Protein AF-I1NAR3-F1 (afdb_monomer_lite)

Structure (mmCIF, N/CA/C/O backbone):
data_AF-I1NAR3-F1
#
_entry.id   AF-I1NAR3-F1
#
loop_
_atom_site.group_PDB
_atom_site.id
_atom_site.type_symbol
_atom_site.label_atom_id
_atom_site.label_alt_id
_atom_site.label_comp_id
_atom_site.label_asym_id
_atom_site.label_entity_id
_atom_site.label_seq_id
_atom_site.pdbx_PDB_ins_code
_atom_site.Cartn_x
_atom_site.Cartn_y
_atom_site.Cartn_z
_atom_site.occupancy
_atom_site.B_iso_or_equiv
_atom_site.auth_seq_id
_atom_site.auth_comp_id
_atom_site.auth_asym_id
_atom_site.auth_atom_id
_atom_site.pdbx_PDB_model_num
ATOM 1 N N . MET A 1 1 ? -0.073 23.759 15.601 1.00 64.38 1 MET A N 1
ATOM 2 C CA . MET A 1 1 ? 0.806 22.635 16.013 1.00 64.38 1 MET A CA 1
ATOM 3 C C . MET A 1 1 ? 2.115 22.712 15.239 1.00 64.38 1 MET A C 1
ATOM 5 O O . MET A 1 1 ? 2.075 22.932 14.037 1.00 64.38 1 MET A O 1
ATOM 9 N N . LYS A 1 2 ? 3.277 22.588 15.894 1.00 81.69 2 LYS A N 1
ATOM 10 C CA . LYS A 1 2 ? 4.583 22.667 15.215 1.00 81.69 2 LYS A CA 1
ATOM 11 C C . LYS A 1 2 ? 4.715 21.471 14.260 1.00 81.69 2 LYS A C 1
ATOM 13 O O . LYS A 1 2 ? 4.869 20.353 14.741 1.00 81.69 2 LYS A O 1
ATOM 18 N N . VAL A 1 3 ? 4.674 21.693 12.942 1.00 88.12 3 VAL A N 1
ATOM 19 C CA . VAL A 1 3 ? 4.820 20.663 11.881 1.00 88.12 3 VAL A CA 1
ATOM 20 C C . VAL A 1 3 ? 5.969 19.695 12.183 1.00 88.12 3 VAL A C 1
ATOM 22 O O . VAL A 1 3 ? 5.825 18.485 12.056 1.00 88.12 3 VAL A O 1
ATOM 25 N N . ARG A 1 4 ? 7.073 20.215 12.732 1.00 88.50 4 ARG A N 1
ATOM 26 C CA . ARG A 1 4 ? 8.240 19.444 13.183 1.00 88.50 4 ARG A CA 1
ATOM 27 C C . ARG A 1 4 ? 7.912 18.303 14.160 1.00 88.50 4 ARG A C 1
ATOM 29 O O . ARG A 1 4 ? 8.559 17.265 14.098 1.00 88.50 4 ARG A O 1
ATOM 36 N N . VAL A 1 5 ? 6.942 18.481 15.059 1.00 89.81 5 VAL A N 1
ATOM 37 C CA . VAL A 1 5 ? 6.518 17.443 16.018 1.00 89.81 5 VAL A CA 1
ATOM 38 C C . VAL A 1 5 ? 5.726 16.350 15.305 1.00 89.81 5 VAL A C 1
ATOM 40 O O . VAL A 1 5 ? 5.958 15.174 15.561 1.00 89.81 5 VAL A O 1
ATOM 43 N N . VAL A 1 6 ? 4.842 16.724 14.376 1.00 92.75 6 VAL A N 1
ATOM 44 C CA . VAL A 1 6 ? 4.066 15.766 13.573 1.00 92.75 6 VAL A CA 1
ATOM 45 C C . VAL A 1 6 ? 4.993 14.961 12.662 1.00 92.75 6 VAL A C 1
ATOM 47 O O . VAL A 1 6 ? 4.920 13.739 12.656 1.00 92.75 6 VAL A O 1
ATOM 50 N N . CYS A 1 7 ? 5.935 15.614 11.974 1.00 91.31 7 CYS A N 1
ATOM 51 C CA . CYS A 1 7 ? 6.927 14.929 11.142 1.00 91.31 7 CYS A CA 1
ATOM 52 C C . CYS A 1 7 ? 7.796 13.960 11.949 1.00 91.31 7 CYS A C 1
ATOM 54 O O . CYS A 1 7 ? 8.086 12.874 11.461 1.00 91.31 7 CYS A O 1
ATOM 56 N N . ARG A 1 8 ? 8.190 14.321 13.180 1.00 90.69 8 ARG A N 1
ATOM 57 C CA . ARG A 1 8 ? 8.907 13.402 14.077 1.00 90.69 8 ARG A CA 1
ATOM 58 C C . ARG A 1 8 ? 8.053 12.194 14.440 1.00 90.69 8 ARG A C 1
ATOM 60 O O . ARG A 1 8 ? 8.524 11.087 14.258 1.00 90.69 8 ARG A O 1
ATOM 67 N N . LYS A 1 9 ? 6.788 12.392 14.828 1.00 92.12 9 LYS A N 1
ATOM 68 C CA . LYS A 1 9 ? 5.869 11.279 15.122 1.00 92.12 9 LYS A CA 1
ATOM 69 C C . LYS A 1 9 ? 5.686 10.340 13.929 1.00 92.12 9 LYS A C 1
ATOM 71 O O . LYS A 1 9 ? 5.736 9.133 14.105 1.00 92.12 9 LYS A O 1
ATOM 76 N N . ILE A 1 10 ? 5.516 10.882 12.722 1.00 93.31 10 ILE A N 1
ATOM 77 C CA . ILE A 1 10 ? 5.403 10.074 11.497 1.00 93.31 10 ILE A CA 1
ATOM 78 C C . ILE A 1 10 ? 6.713 9.323 11.227 1.00 93.31 10 ILE A C 1
ATOM 80 O O . ILE A 1 10 ? 6.694 8.143 10.893 1.00 93.31 10 ILE A O 1
ATOM 84 N N . TYR A 1 11 ? 7.855 9.991 11.384 1.00 90.88 11 TYR A N 1
ATOM 85 C CA . TYR A 1 11 ? 9.166 9.376 11.198 1.00 90.88 11 TYR A CA 1
ATOM 86 C C . TYR A 1 11 ? 9.429 8.251 12.208 1.00 90.88 11 TYR A C 1
ATOM 88 O O . TYR A 1 11 ? 9.897 7.183 11.820 1.00 90.88 11 TYR A O 1
ATOM 96 N N . ASP A 1 12 ? 9.097 8.478 13.478 1.00 90.06 12 ASP A N 1
ATOM 97 C CA . ASP A 1 12 ? 9.233 7.499 14.552 1.00 90.06 12 ASP A CA 1
ATOM 98 C C . ASP A 1 12 ? 8.289 6.312 14.316 1.00 90.06 12 ASP A C 1
ATOM 100 O O . ASP A 1 12 ? 8.738 5.172 14.380 1.00 90.06 12 ASP A O 1
ATOM 104 N N . TYR A 1 13 ? 7.040 6.560 13.907 1.00 89.44 13 TYR A N 1
ATOM 105 C CA . TYR A 1 13 ? 6.097 5.508 13.517 1.00 89.44 13 TYR A CA 1
ATOM 106 C C . TYR A 1 13 ? 6.639 4.646 12.367 1.00 89.44 13 TYR A C 1
ATOM 108 O O . TYR A 1 13 ? 6.642 3.424 12.445 1.00 89.44 13 TYR A O 1
ATOM 116 N N . ILE A 1 14 ? 7.168 5.253 11.300 1.00 88.81 14 ILE A N 1
ATOM 117 C CA . ILE A 1 14 ? 7.743 4.499 10.170 1.00 88.81 14 ILE A CA 1
ATOM 118 C C . ILE A 1 14 ? 8.978 3.694 10.607 1.00 88.81 14 ILE A C 1
ATOM 120 O O . ILE A 1 14 ? 9.239 2.609 10.084 1.00 88.81 14 ILE A O 1
ATOM 124 N N . ARG A 1 15 ? 9.772 4.230 11.537 1.00 84.62 15 ARG A N 1
ATOM 125 C CA . ARG A 1 15 ? 11.058 3.646 11.930 1.00 84.62 15 ARG A CA 1
ATOM 126 C C . ARG A 1 15 ? 10.927 2.536 12.972 1.00 84.62 15 ARG A C 1
ATOM 128 O O . ARG A 1 15 ? 11.711 1.584 12.907 1.00 84.62 15 ARG A O 1
ATOM 135 N N . TYR A 1 16 ? 9.995 2.678 13.908 1.00 83.56 16 TYR A N 1
ATOM 136 C CA . TYR A 1 16 ? 9.789 1.765 15.030 1.00 83.56 16 TYR A CA 1
ATOM 137 C C . TYR A 1 16 ? 8.510 0.956 14.823 1.00 83.56 16 TYR A C 1
ATOM 139 O O . TYR A 1 16 ? 8.610 -0.231 14.531 1.00 83.56 16 TYR A O 1
ATOM 147 N N . ASP A 1 17 ? 7.343 1.599 14.815 1.00 85.12 17 ASP A N 1
ATOM 148 C CA . ASP A 1 17 ? 6.054 0.897 14.791 1.00 85.12 17 ASP A CA 1
ATOM 149 C C . ASP A 1 17 ? 5.832 0.102 13.500 1.00 85.12 17 ASP A C 1
ATOM 151 O O . ASP A 1 17 ? 5.508 -1.076 13.553 1.00 85.12 17 ASP A O 1
ATOM 155 N N . LEU A 1 18 ? 6.054 0.683 12.317 1.00 81.94 18 LEU A N 1
ATOM 156 C CA . LEU A 1 18 ? 5.855 -0.030 11.046 1.00 81.94 18 LEU A CA 1
ATOM 157 C C . LEU A 1 18 ? 6.837 -1.194 10.905 1.00 81.94 18 LEU A C 1
ATOM 159 O O . LEU A 1 18 ? 6.486 -2.250 10.377 1.00 81.94 18 LEU A O 1
ATOM 163 N N . LYS A 1 19 ? 8.064 -1.014 11.404 1.00 78.62 19 LYS A N 1
ATOM 164 C CA . LYS A 1 19 ? 9.059 -2.082 11.435 1.00 78.62 19 LYS A CA 1
ATOM 165 C C . LYS A 1 19 ? 8.616 -3.207 12.373 1.00 78.62 19 LYS A C 1
ATOM 167 O O . LYS A 1 19 ? 8.775 -4.361 11.998 1.00 78.62 19 LYS A O 1
ATOM 172 N N . GLU A 1 20 ? 8.051 -2.882 13.531 1.00 77.50 20 GLU A N 1
ATOM 173 C CA . GLU A 1 20 ? 7.544 -3.851 14.510 1.00 77.50 20 GLU A CA 1
ATOM 174 C C . GLU A 1 20 ? 6.242 -4.537 14.068 1.00 77.50 20 GLU A C 1
ATOM 176 O O . GLU A 1 20 ? 6.078 -5.728 14.312 1.00 77.50 20 GLU A O 1
ATOM 181 N N . ILE A 1 21 ? 5.352 -3.833 13.365 1.00 80.62 21 ILE A N 1
ATOM 182 C CA . ILE A 1 21 ? 4.087 -4.371 12.839 1.00 80.62 21 ILE A CA 1
ATOM 183 C C . ILE A 1 21 ? 4.344 -5.313 11.659 1.00 80.62 21 ILE A C 1
ATOM 185 O O . ILE A 1 21 ? 3.808 -6.417 11.619 1.00 80.62 21 ILE A O 1
ATOM 189 N N . ALA A 1 22 ? 5.141 -4.880 10.675 1.00 79.06 22 ALA A N 1
ATOM 190 C CA . ALA A 1 22 ? 5.375 -5.668 9.463 1.00 79.06 22 ALA A CA 1
ATOM 191 C C . ALA A 1 22 ? 6.367 -6.817 9.695 1.00 79.06 22 ALA A C 1
ATOM 193 O O . ALA A 1 22 ? 6.251 -7.872 9.074 1.00 79.06 22 ALA A O 1
ATOM 194 N N . PHE A 1 23 ? 7.350 -6.608 10.574 1.00 75.50 23 PHE A N 1
ATOM 195 C CA . PHE A 1 23 ? 8.375 -7.588 10.913 1.00 75.50 23 PHE A CA 1
ATOM 196 C C . PHE A 1 23 ? 8.629 -7.559 12.422 1.00 75.50 23 PHE A C 1
ATOM 198 O O . PHE A 1 23 ? 9.657 -7.016 12.852 1.00 75.50 23 PHE A O 1
ATOM 205 N N . PRO A 1 24 ? 7.742 -8.154 13.242 1.00 72.12 24 PRO A N 1
ATOM 206 C CA . PRO A 1 24 ? 8.084 -8.374 14.638 1.00 72.12 24 PRO A CA 1
ATOM 207 C C . PRO A 1 24 ? 9.420 -9.117 14.651 1.00 72.12 24 PRO A C 1
ATOM 209 O O . PRO A 1 24 ? 9.592 -10.097 13.921 1.00 72.12 24 PRO A O 1
ATOM 212 N N . SER A 1 25 ? 10.403 -8.634 15.415 1.00 67.19 25 SER A N 1
ATOM 213 C CA . SER A 1 25 ? 11.627 -9.400 15.649 1.00 67.19 25 SER A CA 1
ATOM 214 C C . SER A 1 25 ? 11.226 -10.622 16.469 1.00 67.19 25 SER A C 1
ATOM 216 O O . SER A 1 25 ? 11.229 -10.585 17.695 1.00 67.19 25 SER A O 1
ATOM 218 N N . SER A 1 26 ? 10.752 -11.659 15.787 1.00 62.81 26 SER A N 1
ATOM 219 C CA . SER A 1 26 ? 10.014 -12.759 16.399 1.00 62.81 26 SER A CA 1
ATOM 220 C C . SER A 1 26 ? 10.908 -13.656 17.246 1.00 62.81 26 SER A C 1
ATOM 222 O O . SER A 1 26 ? 10.404 -14.354 18.118 1.00 62.81 26 SER A O 1
ATOM 224 N N . LEU A 1 27 ? 12.227 -13.600 17.049 1.00 70.50 27 LEU A N 1
ATOM 225 C CA . LEU A 1 27 ? 13.207 -14.230 17.920 1.00 70.50 27 LEU A CA 1
ATOM 226 C C . LEU A 1 27 ? 14.475 -13.373 18.038 1.00 70.50 27 LEU A C 1
ATOM 228 O O . LEU A 1 27 ? 14.888 -12.757 17.049 1.00 70.50 27 LEU A O 1
ATOM 232 N N . PRO A 1 28 ? 15.132 -13.356 19.214 1.00 72.25 28 PRO A N 1
ATOM 233 C CA . PRO A 1 28 ? 16.510 -12.896 19.301 1.00 72.25 28 PRO A CA 1
ATOM 234 C C . PRO A 1 28 ? 17.380 -13.739 18.360 1.00 72.25 28 PRO A C 1
ATOM 236 O O . PRO A 1 28 ? 17.226 -14.961 18.297 1.00 72.25 28 PRO A O 1
ATOM 239 N N . ASP A 1 29 ? 18.288 -13.089 17.623 1.00 72.00 29 ASP A N 1
ATOM 240 C CA . ASP A 1 29 ? 19.233 -13.787 16.747 1.00 72.00 29 ASP A CA 1
ATOM 241 C C . ASP A 1 29 ? 19.953 -14.890 17.555 1.00 72.00 29 ASP A C 1
ATOM 243 O O . ASP A 1 29 ? 20.499 -14.598 18.626 1.00 72.00 29 ASP A O 1
ATOM 247 N N . PRO A 1 30 ? 19.979 -16.151 17.086 1.00 80.75 30 PRO A N 1
ATOM 248 C CA . PRO A 1 30 ? 20.580 -17.239 17.844 1.00 80.75 30 PRO A CA 1
ATOM 249 C C . PRO A 1 30 ? 22.088 -16.997 18.039 1.00 80.75 30 PRO A C 1
ATOM 251 O O . PRO A 1 30 ? 22.758 -16.511 17.120 1.00 80.75 30 PRO A O 1
ATOM 254 N N . PRO A 1 31 ? 22.657 -17.380 19.201 1.00 75.88 31 PRO A N 1
ATOM 255 C CA . PRO A 1 31 ? 23.977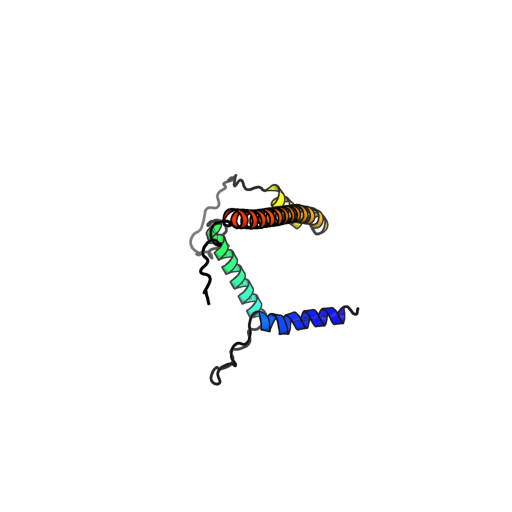 -16.931 19.665 1.00 75.88 31 PRO A CA 1
ATOM 256 C C . PRO A 1 31 ? 25.192 -17.354 18.812 1.00 75.88 31 PRO A C 1
ATOM 258 O O . PRO A 1 31 ? 26.318 -17.011 19.153 1.00 75.88 31 PRO A O 1
ATOM 261 N N . HIS A 1 32 ? 25.001 -18.054 17.690 1.00 77.88 32 HIS A N 1
ATOM 262 C CA . HIS A 1 32 ? 26.080 -18.590 16.850 1.00 77.88 32 HIS A CA 1
ATOM 263 C C . HIS A 1 32 ? 26.044 -18.106 15.388 1.00 77.88 32 HIS A C 1
ATOM 265 O O . HIS A 1 32 ? 26.874 -18.524 14.580 1.00 77.88 32 HIS A O 1
ATOM 271 N N . ILE A 1 33 ? 25.125 -17.203 15.015 1.00 77.38 33 ILE A N 1
ATOM 272 C CA . ILE A 1 33 ? 25.083 -16.646 13.653 1.00 77.38 33 ILE A CA 1
ATOM 273 C C . ILE A 1 33 ? 25.937 -15.376 13.580 1.00 77.38 33 ILE A C 1
ATOM 275 O O . ILE A 1 33 ? 25.678 -14.377 14.251 1.00 77.38 33 ILE A O 1
ATOM 279 N N . LYS A 1 34 ? 26.947 -15.378 12.701 1.00 80.12 34 LYS A N 1
ATOM 280 C CA . LYS A 1 34 ? 27.681 -14.154 12.347 1.00 80.12 34 LYS A CA 1
ATOM 281 C C . LYS A 1 34 ? 26.701 -13.164 11.716 1.00 80.12 34 LYS A C 1
ATOM 283 O O . LYS A 1 34 ? 26.099 -13.462 10.683 1.00 80.12 34 LYS A O 1
ATOM 288 N N . LYS A 1 35 ? 26.553 -11.980 12.319 1.00 76.56 35 LYS A N 1
ATOM 289 C CA . LYS A 1 35 ? 25.700 -10.905 11.790 1.00 76.56 35 LYS A CA 1
ATOM 290 C C . LYS A 1 35 ? 26.083 -10.633 10.335 1.00 76.56 35 LYS A C 1
ATOM 292 O O . LYS A 1 35 ? 27.224 -10.267 10.050 1.00 76.56 35 LYS A O 1
ATOM 297 N N . ARG A 1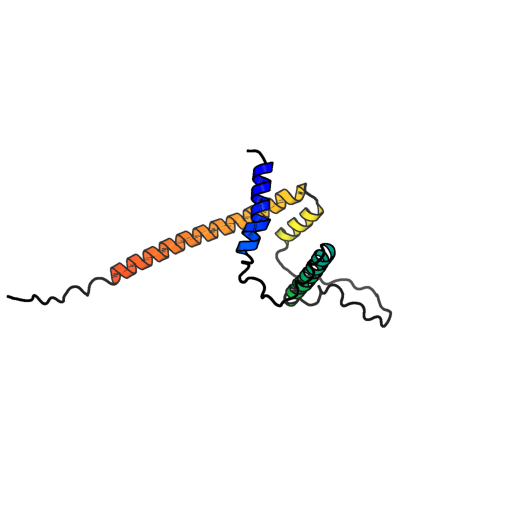 36 ? 25.140 -10.831 9.407 1.00 77.81 36 ARG A N 1
ATOM 298 C CA . ARG A 1 36 ? 25.366 -10.514 7.989 1.00 77.81 36 ARG A CA 1
ATOM 299 C C . ARG A 1 36 ? 25.710 -9.030 7.861 1.00 77.81 36 ARG A C 1
ATOM 301 O O . ARG A 1 36 ? 25.164 -8.192 8.583 1.00 77.81 36 ARG A O 1
ATOM 308 N N . ARG A 1 37 ? 26.606 -8.690 6.928 1.00 82.88 37 ARG A N 1
ATOM 309 C CA . ARG A 1 37 ? 26.927 -7.290 6.624 1.00 82.88 37 ARG A CA 1
ATOM 310 C C . ARG A 1 37 ? 25.633 -6.555 6.269 1.00 82.88 37 ARG A C 1
ATOM 312 O O . ARG A 1 37 ? 24.888 -7.000 5.398 1.00 82.88 37 ARG A O 1
ATOM 319 N N . LYS A 1 38 ? 25.372 -5.426 6.935 1.00 83.75 38 LYS A N 1
ATOM 320 C CA . LYS A 1 38 ? 24.251 -4.550 6.576 1.00 83.75 38 LYS A CA 1
ATOM 321 C C . LYS A 1 38 ? 24.444 -4.085 5.131 1.00 83.75 38 LYS A C 1
ATOM 323 O O . LYS A 1 38 ? 25.495 -3.538 4.803 1.00 83.75 38 LYS A O 1
ATOM 328 N N . LEU A 1 39 ? 23.436 -4.324 4.292 1.00 86.94 39 LEU A N 1
ATOM 329 C CA . LEU A 1 39 ? 23.443 -3.948 2.880 1.00 86.94 39 LEU A CA 1
ATOM 330 C C . LEU A 1 39 ? 23.616 -2.427 2.741 1.00 86.94 39 LEU A C 1
ATOM 332 O O . LEU A 1 39 ? 22.895 -1.675 3.413 1.00 86.94 39 LEU A O 1
ATOM 336 N N . THR A 1 40 ? 24.554 -1.984 1.898 1.00 90.38 40 THR A N 1
ATOM 337 C CA . THR A 1 40 ? 24.768 -0.551 1.631 1.00 90.38 40 THR A CA 1
ATOM 338 C C . THR A 1 40 ? 23.565 0.047 0.896 1.00 90.38 40 THR A C 1
ATOM 340 O O . THR A 1 40 ? 22.761 -0.678 0.309 1.00 90.38 40 THR A O 1
ATOM 343 N N . TRP A 1 41 ? 23.406 1.373 0.930 1.00 89.56 41 TRP A N 1
ATOM 344 C CA . TRP A 1 41 ? 22.297 2.044 0.239 1.00 89.56 41 TRP A CA 1
ATOM 345 C C . TRP A 1 41 ? 22.280 1.754 -1.265 1.00 89.56 41 TRP A C 1
ATOM 347 O O . TRP A 1 41 ? 21.224 1.413 -1.794 1.00 89.56 41 TRP A O 1
ATOM 357 N N . ASP A 1 42 ? 23.440 1.764 -1.921 1.00 91.50 42 ASP A N 1
ATOM 358 C CA . ASP A 1 42 ? 23.546 1.456 -3.353 1.00 91.50 42 ASP A CA 1
ATOM 359 C C . ASP A 1 42 ? 23.098 0.028 -3.659 1.00 91.50 42 ASP A C 1
ATOM 361 O O . ASP A 1 42 ? 22.347 -0.217 -4.602 1.00 91.50 42 ASP A O 1
ATOM 365 N N . GLN A 1 43 ? 23.485 -0.920 -2.805 1.00 92.56 43 GLN A N 1
ATOM 366 C CA . GLN A 1 43 ? 23.057 -2.306 -2.920 1.00 92.56 43 GLN A CA 1
ATOM 367 C C . GLN A 1 43 ? 21.549 -2.460 -2.669 1.00 92.56 43 GLN A C 1
ATOM 369 O O . GLN A 1 43 ? 20.903 -3.237 -3.366 1.00 92.56 43 GLN A O 1
ATOM 374 N N . ARG A 1 44 ? 20.952 -1.707 -1.730 1.00 91.50 44 ARG A N 1
ATOM 375 C CA . ARG A 1 44 ? 19.488 -1.694 -1.523 1.00 91.50 44 ARG A CA 1
ATOM 376 C C . ARG A 1 44 ? 18.758 -1.198 -2.763 1.00 91.50 44 ARG A C 1
ATOM 378 O O . ARG A 1 44 ? 17.788 -1.822 -3.180 1.00 91.50 44 ARG A O 1
ATOM 385 N N . ILE A 1 45 ? 19.234 -0.107 -3.361 1.00 92.38 45 ILE A N 1
ATOM 386 C CA . ILE A 1 45 ? 18.662 0.448 -4.593 1.00 92.38 45 ILE A CA 1
ATOM 387 C C . ILE A 1 45 ? 18.816 -0.552 -5.741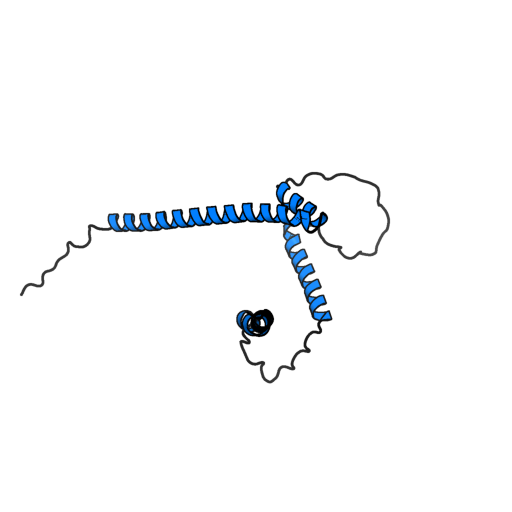 1.00 92.38 45 ILE A C 1
ATOM 389 O O . ILE A 1 45 ? 17.882 -0.743 -6.516 1.00 92.38 45 ILE A O 1
ATOM 393 N N . TRP A 1 46 ? 19.963 -1.227 -5.843 1.00 93.69 46 TRP A N 1
ATOM 394 C CA . TRP A 1 46 ? 20.198 -2.243 -6.867 1.00 93.69 46 TRP A CA 1
ATOM 395 C C . TRP A 1 46 ? 19.273 -3.456 -6.708 1.00 93.69 46 TRP A C 1
ATOM 397 O O . TRP A 1 46 ? 18.641 -3.875 -7.678 1.00 93.69 46 TRP A O 1
ATOM 407 N N . VAL A 1 47 ? 19.116 -3.963 -5.480 1.00 94.00 47 VAL A N 1
ATOM 408 C CA . VAL A 1 47 ? 18.168 -5.040 -5.153 1.00 94.00 47 VAL A CA 1
ATOM 409 C C . VAL A 1 47 ? 16.735 -4.609 -5.452 1.00 94.00 47 VAL A C 1
ATOM 411 O O . VAL A 1 47 ? 16.007 -5.371 -6.077 1.00 94.00 47 VAL A O 1
ATOM 414 N N . LEU A 1 48 ? 16.341 -3.382 -5.096 1.00 93.56 48 LEU A N 1
ATOM 415 C CA . LEU A 1 48 ? 15.013 -2.847 -5.399 1.00 93.56 48 LEU A CA 1
ATOM 416 C C . LEU A 1 48 ? 14.775 -2.746 -6.910 1.00 93.56 48 LEU A C 1
ATOM 418 O O . LEU A 1 48 ? 13.739 -3.192 -7.389 1.00 93.56 48 LEU A O 1
ATOM 422 N N . LYS A 1 49 ? 15.740 -2.224 -7.678 1.00 93.88 49 LYS A N 1
ATOM 423 C CA . LYS A 1 49 ? 15.662 -2.173 -9.148 1.00 93.88 49 LYS A CA 1
ATOM 424 C C . LYS A 1 49 ? 15.533 -3.573 -9.744 1.00 93.88 49 LYS A C 1
ATOM 426 O O . LYS A 1 49 ? 14.730 -3.775 -10.650 1.00 93.88 49 LYS A O 1
ATOM 431 N N . ARG A 1 50 ? 16.305 -4.545 -9.249 1.00 92.50 50 ARG A N 1
ATOM 432 C CA . ARG A 1 50 ? 16.249 -5.934 -9.726 1.00 92.50 50 ARG A CA 1
ATOM 433 C C . ARG A 1 50 ? 14.920 -6.600 -9.367 1.00 92.50 50 ARG A C 1
ATOM 435 O O . ARG A 1 50 ? 14.333 -7.236 -10.234 1.00 92.50 50 ARG A O 1
ATOM 442 N N . ALA A 1 51 ? 14.435 -6.410 -8.142 1.00 92.50 51 ALA A N 1
ATOM 443 C CA . ALA A 1 51 ? 13.143 -6.907 -7.682 1.00 92.50 51 ALA A CA 1
ATOM 444 C C . ALA A 1 51 ? 11.990 -6.282 -8.473 1.00 92.50 51 ALA A C 1
ATOM 446 O O . ALA A 1 51 ? 11.116 -7.006 -8.925 1.00 92.50 51 ALA A O 1
ATOM 447 N N . ALA A 1 52 ? 12.027 -4.971 -8.725 1.00 89.56 52 ALA A N 1
ATOM 448 C CA . ALA A 1 52 ? 11.035 -4.282 -9.545 1.00 89.56 52 ALA A CA 1
ATOM 449 C C . ALA A 1 52 ? 11.033 -4.790 -10.994 1.00 89.56 52 ALA A C 1
ATOM 451 O O . ALA A 1 52 ? 9.964 -5.000 -11.553 1.00 89.56 52 ALA A O 1
ATOM 452 N N . ARG A 1 53 ? 12.208 -5.050 -11.591 1.00 87.12 53 ARG A N 1
ATOM 453 C CA . ARG A 1 53 ? 12.301 -5.675 -12.925 1.00 87.12 53 ARG A CA 1
ATOM 454 C C . ARG A 1 53 ? 11.732 -7.092 -12.939 1.00 87.12 53 ARG A C 1
ATOM 456 O O . ARG A 1 53 ? 11.000 -7.430 -13.857 1.00 87.12 53 ARG A O 1
ATOM 463 N N . LEU A 1 54 ? 12.065 -7.913 -11.941 1.00 87.56 54 LEU A N 1
ATOM 464 C CA . LEU A 1 54 ? 11.545 -9.280 -11.828 1.00 87.56 54 LEU A CA 1
ATOM 465 C C . LEU A 1 54 ? 10.037 -9.298 -11.576 1.00 87.56 54 LEU A C 1
ATOM 467 O O . LEU A 1 54 ? 9.344 -10.123 -12.153 1.00 87.56 54 LEU A O 1
ATOM 471 N N . TYR A 1 55 ? 9.537 -8.373 -10.760 1.00 85.75 55 TYR A N 1
ATOM 472 C CA . TYR A 1 55 ? 8.113 -8.175 -10.534 1.00 85.75 55 TYR A CA 1
ATOM 473 C C . TYR A 1 55 ? 7.434 -7.739 -11.830 1.00 85.75 55 TYR A C 1
ATOM 475 O O . TYR A 1 55 ? 6.547 -8.424 -12.300 1.00 85.75 55 TYR A O 1
ATOM 483 N N . ALA A 1 56 ? 7.908 -6.696 -12.513 1.00 84.75 56 ALA A N 1
ATOM 484 C CA . ALA A 1 56 ? 7.361 -6.321 -13.818 1.00 84.75 56 ALA A CA 1
ATOM 485 C C . ALA A 1 56 ? 7.355 -7.507 -14.805 1.00 84.75 56 ALA A C 1
ATOM 487 O O . ALA A 1 56 ? 6.341 -7.768 -15.442 1.00 84.75 56 ALA A O 1
ATOM 488 N N . ALA A 1 57 ? 8.432 -8.296 -14.856 1.00 79.25 57 ALA A N 1
ATOM 489 C CA . ALA A 1 57 ? 8.496 -9.507 -15.672 1.00 79.25 57 ALA A CA 1
ATOM 490 C C . ALA A 1 57 ? 7.504 -10.603 -15.232 1.00 79.25 57 ALA A C 1
ATOM 492 O O . ALA A 1 57 ? 6.997 -11.336 -16.080 1.00 79.25 57 ALA A O 1
ATOM 493 N N . SER A 1 58 ? 7.198 -10.724 -13.935 1.00 79.25 58 SER A N 1
ATOM 494 C CA . SER A 1 58 ? 6.182 -11.667 -13.459 1.00 79.25 58 SER A CA 1
ATOM 495 C C . SER A 1 58 ? 4.773 -11.244 -13.868 1.00 79.25 58 SER A C 1
ATOM 497 O O . SER A 1 58 ? 3.958 -12.117 -14.131 1.00 79.25 58 SER A O 1
ATOM 499 N N . TRP A 1 59 ? 4.506 -9.939 -13.987 1.00 76.06 59 TRP A N 1
ATOM 500 C CA . TRP A 1 59 ? 3.240 -9.415 -14.521 1.00 76.06 59 TRP A CA 1
ATOM 501 C C . TRP A 1 59 ? 3.137 -9.584 -16.045 1.00 76.06 59 TRP A C 1
ATOM 503 O O . TRP A 1 59 ? 2.051 -9.813 -16.568 1.00 76.06 59 TRP A O 1
ATOM 513 N N . VAL A 1 60 ? 4.261 -9.525 -16.772 1.00 67.19 60 VAL A N 1
ATOM 514 C CA . VAL A 1 60 ? 4.288 -9.707 -18.239 1.00 67.19 60 VAL A CA 1
ATOM 515 C C . VAL A 1 60 ? 3.952 -11.145 -18.667 1.00 67.19 60 VAL A C 1
ATOM 517 O O . VAL A 1 60 ? 3.503 -11.337 -19.796 1.00 67.19 60 VAL A O 1
ATOM 520 N N . ARG A 1 61 ? 4.046 -12.153 -17.779 1.00 61.38 61 ARG A N 1
ATOM 521 C CA . ARG A 1 61 ? 3.529 -13.506 -18.090 1.00 61.38 61 ARG A CA 1
ATOM 522 C C . ARG A 1 61 ? 2.035 -13.492 -18.436 1.00 61.38 61 ARG A C 1
ATOM 524 O O . ARG A 1 61 ? 1.637 -14.291 -19.276 1.00 61.38 61 ARG A O 1
ATOM 531 N N . ASP A 1 62 ? 1.261 -12.559 -17.880 1.00 60.06 62 ASP A N 1
ATOM 532 C CA . ASP A 1 62 ? -0.175 -12.428 -18.159 1.00 60.06 62 ASP A CA 1
ATOM 533 C C . ASP A 1 62 ? -0.490 -11.437 -19.299 1.00 60.06 62 ASP A C 1
ATOM 535 O O . ASP A 1 62 ? -1.596 -11.451 -19.836 1.00 60.06 62 ASP A O 1
ATOM 539 N N . ILE A 1 63 ? 0.460 -10.574 -19.696 1.00 52.28 63 ILE A N 1
ATOM 540 C CA . ILE A 1 63 ? 0.245 -9.514 -20.709 1.00 52.28 63 ILE A CA 1
ATOM 541 C C . ILE A 1 63 ? 0.831 -9.874 -22.094 1.00 52.28 63 ILE A C 1
ATOM 543 O O . ILE A 1 63 ? 0.514 -9.223 -23.087 1.00 52.28 63 ILE A O 1
ATOM 547 N N . GLY A 1 64 ? 1.573 -10.976 -22.211 1.00 59.34 64 GLY A 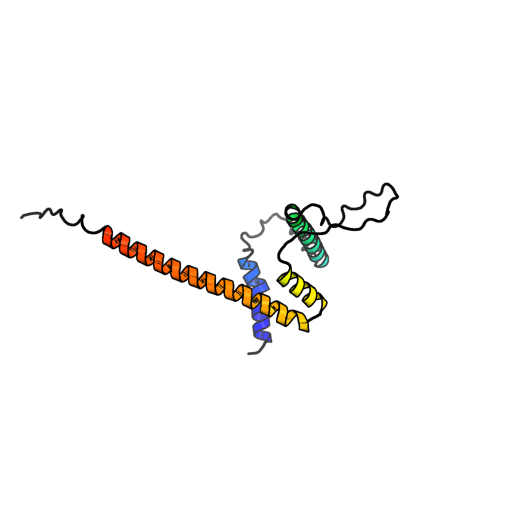N 1
ATOM 548 C CA . GLY A 1 64 ? 2.041 -11.508 -23.493 1.00 59.34 64 GLY A CA 1
ATOM 549 C C . GLY A 1 64 ? 3.489 -11.121 -23.836 1.00 59.34 64 GLY A C 1
ATOM 550 O O . GLY A 1 64 ? 4.030 -10.155 -23.295 1.00 59.34 64 GLY A O 1
ATOM 551 N N . PRO A 1 65 ? 4.149 -11.907 -24.709 1.00 56.88 65 PRO A N 1
ATOM 552 C CA . PRO A 1 65 ? 5.600 -11.874 -24.928 1.00 56.88 65 PRO A CA 1
ATOM 553 C C . PRO A 1 65 ? 6.158 -10.579 -25.548 1.00 56.88 65 PRO A C 1
ATOM 555 O O . PRO A 1 65 ? 7.374 -10.404 -25.542 1.00 56.88 65 PRO A O 1
ATOM 558 N N . ASP A 1 66 ? 5.314 -9.655 -26.014 1.00 59.97 66 ASP A N 1
ATOM 559 C CA . ASP A 1 66 ? 5.736 -8.447 -26.744 1.00 59.97 66 ASP A CA 1
ATOM 560 C C . ASP A 1 66 ? 6.369 -7.354 -25.860 1.00 59.97 66 ASP A C 1
ATOM 562 O O . ASP A 1 66 ? 7.022 -6.447 -26.368 1.00 59.97 66 ASP A O 1
ATOM 566 N N . LEU A 1 67 ? 6.210 -7.419 -24.532 1.00 50.62 67 LEU A N 1
ATOM 567 C CA . LEU A 1 67 ? 6.734 -6.408 -23.596 1.00 50.62 67 LEU A CA 1
ATOM 568 C C . LEU A 1 67 ? 7.971 -6.869 -22.816 1.00 50.62 67 LEU A C 1
ATOM 570 O O . LEU A 1 67 ? 8.295 -6.285 -21.780 1.00 50.62 67 LEU A O 1
ATOM 574 N N . ARG A 1 68 ? 8.671 -7.911 -23.280 1.00 55.19 68 ARG A N 1
ATOM 575 C CA . ARG A 1 68 ? 9.921 -8.380 -22.667 1.00 55.19 68 ARG A CA 1
ATOM 576 C C . ARG A 1 68 ? 10.997 -7.296 -22.836 1.00 55.19 68 ARG A C 1
ATOM 578 O O . ARG A 1 68 ? 11.434 -7.077 -23.961 1.00 55.19 68 ARG A O 1
ATOM 585 N N . PRO A 1 69 ? 11.443 -6.605 -21.766 1.00 57.78 69 PRO A N 1
ATOM 586 C CA . PRO A 1 69 ? 12.512 -5.626 -21.888 1.00 57.78 69 PRO A CA 1
ATOM 587 C C . PRO A 1 69 ? 13.806 -6.410 -22.079 1.00 57.78 69 PRO A C 1
ATOM 589 O O . PRO A 1 69 ? 14.348 -6.943 -21.110 1.00 57.78 69 PRO A O 1
ATOM 592 N N . ASP A 1 70 ? 14.215 -6.523 -23.338 1.00 47.72 70 ASP A N 1
ATOM 593 C CA . ASP A 1 70 ? 15.492 -7.037 -23.812 1.00 47.72 70 ASP A CA 1
ATOM 594 C C . ASP A 1 70 ? 15.907 -8.364 -23.162 1.00 47.72 70 ASP A C 1
ATOM 596 O O . ASP A 1 70 ? 16.632 -8.415 -22.159 1.00 47.72 70 ASP A O 1
ATOM 600 N N . ASP A 1 71 ? 15.526 -9.470 -23.809 1.00 51.38 71 ASP A N 1
ATOM 601 C CA . ASP A 1 71 ? 16.448 -10.599 -23.852 1.00 51.38 71 ASP A CA 1
ATOM 602 C C . ASP A 1 71 ? 17.763 -10.054 -24.390 1.00 51.38 71 ASP A C 1
ATOM 604 O O . ASP A 1 71 ? 17.880 -9.684 -25.556 1.00 51.38 71 ASP A O 1
ATOM 608 N N . TYR A 1 72 ? 18.709 -9.893 -23.470 1.00 43.84 72 TYR A N 1
ATOM 609 C CA . TYR A 1 72 ? 20.083 -9.527 -23.731 1.00 43.84 72 TYR A CA 1
ATOM 610 C C . TYR A 1 72 ? 20.523 -10.173 -25.046 1.00 43.84 72 TYR A C 1
ATOM 612 O O . TYR A 1 72 ? 20.529 -11.396 -25.183 1.00 43.84 72 TYR A O 1
ATOM 620 N N . LYS A 1 73 ? 20.810 -9.308 -26.021 1.00 36.72 73 LYS A N 1
ATOM 621 C CA . LYS A 1 73 ? 21.493 -9.608 -27.275 1.00 36.72 73 LYS A CA 1
ATOM 622 C C . LYS A 1 73 ? 22.348 -10.864 -27.133 1.00 36.72 73 LYS A C 1
ATOM 624 O O . LYS A 1 73 ? 23.411 -10.831 -26.519 1.00 36.72 73 LYS A O 1
ATOM 629 N N . LYS A 1 74 ? 21.857 -11.950 -27.722 1.00 41.03 74 LYS A N 1
ATOM 630 C CA . LYS A 1 74 ? 22.713 -12.968 -28.303 1.00 41.03 74 LYS A CA 1
ATOM 631 C C . LYS A 1 74 ? 23.355 -12.278 -29.502 1.00 41.03 74 LYS A C 1
ATOM 633 O O . LYS A 1 74 ? 22.720 -12.042 -30.521 1.00 41.03 74 LYS A O 1
ATOM 638 N N . ASP A 1 75 ? 24.563 -11.809 -29.277 1.00 37.78 75 ASP A N 1
ATOM 639 C CA . ASP A 1 75 ? 25.517 -11.338 -30.261 1.00 37.78 75 ASP A CA 1
ATOM 640 C C . ASP A 1 75 ? 25.789 -12.442 -31.291 1.00 37.78 75 ASP A C 1
ATOM 642 O O . ASP A 1 75 ? 26.666 -13.284 -31.136 1.00 37.78 75 ASP A O 1
ATOM 646 N N . GLY A 1 76 ? 24.989 -12.465 -32.352 1.00 30.89 76 GLY A N 1
ATOM 647 C CA . GLY A 1 76 ? 25.208 -13.346 -33.489 1.00 30.89 76 GLY A CA 1
ATOM 648 C C . GLY A 1 76 ? 24.250 -13.019 -34.624 1.00 30.89 76 GLY A C 1
ATOM 649 O O . GLY A 1 76 ? 23.068 -13.317 -34.502 1.00 30.89 76 GLY A O 1
ATOM 650 N N . ASP A 1 77 ? 24.813 -12.453 -35.696 1.00 32.06 77 ASP A N 1
ATOM 651 C CA . ASP A 1 77 ? 24.222 -12.178 -37.020 1.00 32.06 77 ASP A CA 1
ATOM 652 C C . ASP A 1 77 ? 23.145 -11.077 -37.057 1.00 32.06 77 ASP A C 1
ATOM 654 O O . ASP A 1 77 ? 22.031 -11.240 -36.578 1.00 32.06 77 ASP A O 1
ATOM 658 N N . MET A 1 78 ? 23.487 -9.831 -37.401 1.00 29.27 78 MET A N 1
ATOM 659 C CA . MET A 1 78 ? 23.663 -9.283 -38.761 1.00 29.27 78 MET A CA 1
ATOM 660 C C . MET A 1 78 ? 22.405 -9.377 -39.637 1.00 29.27 78 MET A C 1
ATOM 662 O O . MET A 1 78 ? 21.949 -10.451 -40.002 1.00 29.27 78 MET A O 1
ATOM 666 N N . THR A 1 79 ? 21.950 -8.179 -40.029 1.00 30.97 79 THR A N 1
ATOM 667 C CA . THR A 1 79 ? 21.140 -7.847 -41.213 1.00 30.97 79 THR A CA 1
ATOM 668 C C . THR A 1 79 ? 19.730 -8.427 -41.295 1.00 30.97 79 THR A C 1
ATOM 670 O O . THR A 1 79 ? 19.559 -9.559 -41.719 1.00 30.97 79 THR A O 1
ATOM 673 N N . ASP A 1 80 ? 18.721 -7.604 -40.991 1.00 30.50 80 ASP A N 1
ATOM 674 C CA . ASP A 1 80 ? 17.756 -7.095 -41.988 1.00 30.50 80 ASP A CA 1
ATOM 675 C C . ASP A 1 80 ? 16.709 -6.212 -41.275 1.00 30.50 80 ASP A C 1
ATOM 677 O O . ASP A 1 80 ? 15.710 -6.692 -40.747 1.00 30.50 80 ASP A O 1
ATOM 681 N N . GLU A 1 81 ? 16.964 -4.901 -41.204 1.00 32.66 81 GLU A N 1
ATOM 682 C CA . GLU A 1 81 ? 15.927 -3.914 -40.882 1.00 32.66 81 GLU A CA 1
ATOM 683 C C . GLU A 1 81 ? 15.372 -3.358 -42.197 1.00 32.66 81 GLU A C 1
ATOM 685 O O . GLU A 1 81 ? 15.747 -2.277 -42.654 1.00 32.66 81 GLU A O 1
ATOM 690 N N . THR A 1 82 ? 14.469 -4.112 -42.822 1.00 29.83 82 THR A N 1
ATOM 691 C CA . THR A 1 82 ? 13.575 -3.603 -43.862 1.00 29.83 82 THR A CA 1
ATOM 692 C C . THR A 1 82 ? 12.166 -3.425 -43.296 1.00 29.83 82 THR A C 1
ATOM 694 O O . THR A 1 82 ? 11.481 -4.367 -42.921 1.00 29.83 82 THR A O 1
ATOM 697 N N . ASN A 1 83 ? 11.772 -2.151 -43.210 1.00 26.95 83 ASN A N 1
ATOM 698 C CA . ASN A 1 83 ? 10.435 -1.584 -43.420 1.00 26.95 83 ASN A CA 1
ATOM 699 C C . ASN A 1 83 ? 9.207 -2.497 -43.238 1.00 26.95 83 ASN A C 1
ATOM 701 O O . ASN A 1 83 ? 8.957 -3.387 -44.046 1.00 26.95 83 ASN A O 1
ATOM 705 N N . GLY A 1 84 ? 8.310 -2.131 -42.317 1.00 26.67 84 GLY A N 1
ATOM 706 C CA . GLY A 1 84 ? 6.979 -2.738 -42.291 1.00 26.67 84 GLY A CA 1
ATOM 707 C C . GLY A 1 84 ? 6.051 -2.232 -41.198 1.00 26.67 84 GLY A C 1
ATOM 708 O O . GLY A 1 84 ? 5.971 -2.806 -40.123 1.00 26.67 84 GLY A O 1
ATOM 709 N N . GLU A 1 85 ? 5.330 -1.164 -41.513 1.00 28.53 85 GLU A N 1
ATOM 710 C CA . GLU A 1 85 ? 4.094 -0.713 -40.874 1.00 28.53 85 GLU A CA 1
ATOM 711 C C . GLU A 1 85 ? 3.131 -1.813 -40.355 1.00 28.53 85 GLU A C 1
ATOM 713 O O . GLU A 1 85 ? 2.984 -2.875 -40.950 1.00 28.53 85 GLU A O 1
ATOM 718 N N . LYS A 1 86 ? 2.308 -1.388 -39.378 1.00 30.84 86 LYS A N 1
ATOM 719 C CA . LYS A 1 86 ? 0.931 -1.836 -39.051 1.00 30.84 86 LYS A CA 1
ATOM 720 C C . LYS A 1 86 ? 0.742 -3.123 -38.237 1.00 30.84 86 LYS A C 1
ATOM 722 O O . LYS A 1 86 ? 0.689 -4.227 -38.765 1.00 30.84 86 LYS A O 1
ATOM 727 N N . LYS A 1 87 ? 0.365 -2.916 -36.968 1.00 36.12 87 LYS A N 1
ATOM 728 C CA . LYS A 1 87 ? -0.671 -3.704 -36.268 1.00 36.12 87 LYS A CA 1
ATOM 729 C C . LYS A 1 87 ? -1.277 -2.865 -35.128 1.00 36.12 87 LYS A C 1
ATOM 731 O O . LYS A 1 87 ? -0.734 -2.814 -34.035 1.00 36.12 87 LYS A O 1
ATOM 736 N N . THR A 1 88 ? -2.147 -1.893 -35.396 1.00 29.53 88 THR A N 1
ATOM 737 C CA . THR A 1 88 ? -3.623 -2.000 -35.393 1.00 29.53 88 THR A CA 1
ATOM 738 C C . THR A 1 88 ? -4.245 -2.981 -34.380 1.00 29.53 88 THR A C 1
ATOM 740 O O . THR A 1 88 ? -4.043 -4.189 -34.433 1.00 29.53 88 THR A O 1
ATOM 743 N N . THR A 1 89 ? -5.086 -2.384 -33.518 1.00 36.34 89 THR A N 1
ATOM 744 C CA . THR A 1 89 ? -6.268 -2.922 -32.813 1.00 36.34 89 THR A CA 1
ATOM 745 C C . THR A 1 89 ? -6.066 -3.945 -31.685 1.00 36.34 89 THR A C 1
ATOM 747 O O . THR A 1 89 ? -6.334 -5.130 -31.856 1.00 36.34 89 THR A O 1
ATOM 750 N N . ILE A 1 90 ? -5.762 -3.458 -30.475 1.00 34.47 90 ILE A N 1
ATOM 751 C CA . ILE A 1 90 ? -6.304 -4.037 -29.232 1.00 34.47 90 ILE A CA 1
ATOM 752 C C . ILE A 1 90 ? -7.344 -3.047 -28.703 1.00 34.47 90 ILE A C 1
ATOM 754 O O . ILE A 1 90 ? -7.012 -1.984 -28.188 1.00 34.47 90 ILE A O 1
ATOM 758 N N . GLY A 1 91 ? -8.621 -3.373 -28.903 1.00 34.53 91 GLY A N 1
ATOM 759 C CA . GLY A 1 91 ? -9.728 -2.651 -28.289 1.00 34.53 91 GLY A CA 1
ATOM 760 C C . GLY A 1 91 ? -9.718 -2.895 -26.784 1.00 34.53 91 GLY A C 1
ATOM 761 O O . GLY A 1 91 ? -9.894 -4.028 -26.343 1.00 34.53 91 GLY A O 1
ATOM 762 N N . LYS A 1 92 ? -9.470 -1.853 -25.992 1.00 39.22 92 LYS A N 1
ATOM 763 C CA . LYS A 1 92 ? -9.591 -1.888 -24.531 1.00 39.22 92 LYS A CA 1
ATOM 764 C C . LYS A 1 92 ? -9.790 -0.463 -24.045 1.00 39.22 92 LYS A C 1
ATOM 766 O O . LYS A 1 92 ? -8.827 0.286 -23.977 1.00 39.22 92 LYS A O 1
ATOM 771 N N . GLU A 1 93 ? -11.056 -0.108 -23.831 1.00 41.50 93 GLU A N 1
ATOM 772 C CA . GLU A 1 93 ? -11.577 1.150 -23.264 1.00 41.50 93 GLU A CA 1
ATOM 773 C C . GLU A 1 93 ? -10.512 2.227 -22.966 1.00 41.50 93 GLU A C 1
ATOM 775 O O . GLU A 1 93 ? -10.091 2.415 -21.822 1.00 41.50 93 GLU A O 1
ATOM 780 N N . PRO A 1 94 ? -10.045 2.933 -24.010 1.00 49.19 94 PRO A N 1
ATOM 781 C CA . PRO A 1 94 ? -8.876 3.800 -23.899 1.00 49.19 94 PRO A CA 1
ATOM 782 C C . PRO A 1 94 ? -9.143 5.149 -23.216 1.00 49.19 94 PRO A C 1
ATOM 784 O O . PRO A 1 94 ? -8.212 5.787 -22.730 1.00 49.19 94 PRO A O 1
ATOM 787 N N . SER A 1 95 ? -10.399 5.594 -23.111 1.00 65.62 95 SER A N 1
ATOM 788 C CA . SER A 1 95 ? -10.689 7.012 -22.850 1.00 65.62 95 SER A CA 1
ATOM 789 C C . SER A 1 95 ? -10.147 7.556 -21.520 1.00 65.62 95 SER A C 1
ATOM 791 O O . SER A 1 95 ? -9.793 8.725 -21.469 1.00 65.62 95 SER A O 1
ATOM 793 N N . THR A 1 96 ? -10.054 6.764 -20.443 1.00 61.31 96 THR A N 1
ATOM 794 C CA . THR A 1 96 ? -9.610 7.297 -19.132 1.00 61.31 96 THR A CA 1
ATOM 795 C C . THR A 1 96 ? -8.106 7.188 -18.901 1.00 61.31 96 THR A C 1
ATOM 797 O O . THR A 1 96 ? -7.513 8.058 -18.259 1.00 61.31 96 THR A O 1
ATOM 800 N N . LEU A 1 97 ? -7.473 6.126 -19.407 1.00 58.47 97 LEU A N 1
ATOM 801 C CA . LEU A 1 97 ? -6.037 5.908 -19.242 1.00 58.47 97 LEU A CA 1
ATOM 802 C C . LEU A 1 97 ? -5.228 6.701 -20.263 1.00 58.47 97 LEU A C 1
ATOM 804 O O . LEU A 1 97 ? -4.155 7.188 -19.914 1.00 58.47 97 LEU A O 1
ATOM 808 N N . GLU A 1 98 ? -5.746 6.890 -21.478 1.00 66.50 98 GLU A N 1
ATOM 809 C CA . GLU A 1 98 ? -5.149 7.813 -22.442 1.00 66.50 98 GLU A CA 1
ATOM 810 C C . GLU A 1 98 ? -5.246 9.253 -21.947 1.00 66.50 98 GLU A C 1
ATOM 812 O O . GLU A 1 98 ? -4.229 9.938 -21.948 1.00 66.50 98 GLU A O 1
ATOM 817 N N . ASP A 1 99 ? -6.396 9.681 -21.407 1.00 67.06 99 ASP A N 1
ATOM 818 C CA . ASP A 1 99 ? -6.540 10.999 -20.770 1.00 67.06 99 ASP A CA 1
ATOM 819 C C . ASP A 1 99 ? -5.502 11.196 -19.655 1.00 67.06 99 ASP A C 1
ATOM 821 O O . ASP A 1 99 ? -4.884 12.256 -19.555 1.00 67.06 99 ASP A O 1
ATOM 825 N N . LEU A 1 100 ? -5.254 10.167 -18.833 1.00 65.44 100 LEU A N 1
ATOM 826 C CA . LEU A 1 100 ? -4.236 10.217 -17.782 1.00 65.44 100 LEU A CA 1
ATOM 827 C C . LEU A 1 100 ? -2.810 10.227 -18.351 1.00 65.44 100 LEU A C 1
ATOM 829 O O . LEU A 1 100 ? -1.957 10.941 -17.832 1.00 65.44 100 LEU A O 1
ATOM 833 N N . ALA A 1 101 ? -2.527 9.442 -19.391 1.00 67.62 101 ALA A N 1
ATOM 834 C CA . ALA A 1 101 ? -1.208 9.371 -20.018 1.00 67.62 101 ALA A CA 1
ATOM 835 C C . ALA A 1 101 ? -0.867 10.665 -20.776 1.00 67.62 101 ALA A C 1
ATOM 837 O O . ALA A 1 101 ? 0.257 11.163 -20.679 1.00 67.62 101 ALA A O 1
ATOM 838 N N . VAL A 1 102 ? -1.842 11.244 -21.479 1.00 69.12 102 VAL A N 1
ATOM 839 C CA . VAL A 1 102 ? -1.758 12.570 -22.103 1.00 69.12 102 VAL A CA 1
ATOM 840 C C . VAL A 1 102 ? -1.590 13.636 -21.025 1.00 69.12 102 VAL A C 1
ATOM 842 O O . VAL A 1 102 ? -0.708 14.483 -21.150 1.00 69.12 102 VAL A O 1
ATOM 845 N N . ALA A 1 103 ? -2.334 13.551 -19.920 1.00 64.56 103 ALA A N 1
ATOM 846 C CA . ALA A 1 103 ? -2.161 14.455 -18.790 1.00 64.56 103 ALA A CA 1
ATOM 847 C C . ALA A 1 103 ? -0.779 14.317 -18.125 1.00 64.56 103 ALA A C 1
ATOM 849 O O . ALA A 1 103 ? -0.145 15.308 -17.778 1.00 64.56 103 ALA A O 1
ATOM 850 N N . ALA A 1 104 ? -0.245 13.100 -18.007 1.00 66.31 104 ALA A N 1
ATOM 851 C CA . ALA A 1 104 ? 1.099 12.869 -17.485 1.00 66.31 104 ALA A CA 1
ATOM 852 C C . ALA A 1 104 ? 2.183 13.465 -18.395 1.00 66.31 104 ALA A C 1
ATOM 854 O O . ALA A 1 104 ? 3.189 13.963 -17.890 1.00 66.31 104 ALA A O 1
ATOM 855 N N . ARG A 1 105 ? 1.965 13.473 -19.719 1.00 70.00 105 ARG A N 1
ATOM 856 C CA . ARG A 1 105 ? 2.821 14.198 -20.674 1.00 70.00 105 ARG A CA 1
ATOM 857 C C . ARG A 1 105 ? 2.632 15.718 -20.597 1.00 70.00 105 ARG A C 1
ATOM 859 O O . ARG A 1 105 ? 3.591 16.448 -20.818 1.00 70.00 105 ARG A O 1
ATOM 866 N N . GLY A 1 106 ? 1.430 16.189 -20.266 1.00 65.19 106 GLY A N 1
ATOM 867 C CA . GLY A 1 106 ? 1.053 17.604 -20.191 1.00 65.19 106 GLY A CA 1
ATOM 868 C C . GLY A 1 106 ? 1.373 18.316 -18.868 1.00 65.19 106 GLY A C 1
ATOM 869 O O . GLY A 1 106 ? 0.908 19.435 -18.661 1.00 65.19 106 GLY A O 1
ATOM 870 N N . GLY A 1 107 ? 2.133 17.700 -17.958 1.00 68.88 107 GLY A N 1
ATOM 871 C CA . GLY A 1 107 ? 2.567 18.331 -16.706 1.00 68.88 107 GLY A CA 1
ATOM 872 C C . GLY A 1 107 ? 1.475 18.494 -15.632 1.00 68.88 107 GLY A C 1
ATOM 873 O O . GLY A 1 107 ? 0.370 17.962 -15.722 1.00 68.88 107 GLY A O 1
ATOM 874 N N . MET A 1 108 ? 1.804 19.221 -14.553 1.00 66.25 108 MET A N 1
ATOM 875 C CA . MET A 1 108 ? 0.979 19.318 -13.330 1.00 66.25 108 MET A CA 1
ATOM 876 C C . MET A 1 108 ? -0.435 19.890 -13.543 1.00 66.25 108 MET A C 1
ATOM 878 O O . MET A 1 108 ? -1.320 19.624 -12.727 1.00 66.25 108 MET A O 1
ATOM 882 N N . GLU A 1 109 ? -0.661 20.672 -14.599 1.00 67.88 109 GLU A N 1
ATOM 883 C CA . GLU A 1 109 ? -1.928 21.381 -14.823 1.00 67.88 109 GLU A CA 1
ATOM 884 C C . GLU A 1 109 ? -3.016 20.483 -15.425 1.00 67.88 109 GLU A C 1
ATOM 886 O O . GLU A 1 109 ? -4.179 20.586 -15.039 1.00 67.88 109 GLU A O 1
ATOM 891 N N . THR A 1 110 ? -2.645 19.538 -16.293 1.00 75.88 110 THR A N 1
ATOM 892 C CA . THR A 1 110 ? -3.586 18.598 -16.934 1.00 75.88 110 THR A CA 1
ATOM 893 C C . THR A 1 110 ? -3.835 17.342 -16.093 1.00 75.88 110 THR A C 1
ATOM 895 O O . THR A 1 110 ? -4.907 16.739 -16.173 1.00 75.88 110 THR A O 1
ATOM 898 N N . LEU A 1 111 ? -2.901 16.981 -15.203 1.00 74.44 111 LEU A N 1
ATOM 899 C CA . LEU A 1 111 ? -3.057 15.854 -14.274 1.00 74.44 111 LEU A CA 1
ATOM 900 C C . LEU A 1 111 ? -4.177 16.055 -13.255 1.00 74.44 111 LEU A C 1
ATOM 902 O O . LEU A 1 111 ? -4.863 15.096 -12.912 1.00 74.44 111 LEU A O 1
ATOM 906 N N . ARG A 1 112 ? -4.378 17.283 -12.765 1.00 78.44 112 ARG A N 1
ATOM 907 C CA . ARG A 1 112 ? -5.421 17.582 -11.770 1.00 78.44 112 ARG A CA 1
ATOM 908 C C . ARG A 1 112 ? -6.831 17.236 -12.263 1.00 78.44 112 ARG A C 1
ATOM 910 O O . ARG A 1 112 ? -7.492 16.461 -11.570 1.00 78.44 112 ARG A O 1
ATOM 917 N N . PRO A 1 113 ? -7.304 17.737 -13.422 1.00 83.31 113 PRO A N 1
ATOM 918 C CA . PRO A 1 113 ? -8.638 17.400 -13.910 1.00 83.31 113 PRO A CA 1
ATOM 919 C C . PRO A 1 113 ? -8.763 15.921 -14.296 1.00 83.31 113 PRO A C 1
ATOM 921 O O . PRO A 1 113 ? -9.787 15.310 -13.995 1.00 83.31 113 PRO A O 1
ATOM 924 N N . ALA A 1 114 ? -7.728 15.311 -14.888 1.00 80.62 114 ALA A N 1
ATOM 925 C CA . ALA A 1 114 ? -7.743 13.881 -15.208 1.00 80.62 114 ALA A CA 1
ATOM 926 C C . ALA A 1 114 ? -7.873 13.020 -13.938 1.00 80.62 114 ALA A C 1
ATOM 928 O O . ALA A 1 114 ? -8.739 12.149 -13.848 1.00 80.62 114 ALA A O 1
ATOM 929 N N . LEU A 1 115 ? -7.081 13.322 -12.906 1.00 77.81 115 LEU A N 1
ATOM 930 C CA . LEU A 1 115 ? -7.156 12.640 -11.617 1.00 77.81 115 LEU A CA 1
ATOM 931 C C . LEU A 1 115 ? -8.498 12.885 -10.924 1.00 77.81 115 LEU A C 1
ATOM 933 O O . LEU A 1 115 ? -9.041 11.965 -10.322 1.00 77.81 115 LEU A O 1
ATOM 937 N N . GLN A 1 116 ? -9.058 14.092 -11.028 1.00 81.94 116 GLN A N 1
ATOM 938 C CA . GLN A 1 116 ? -10.378 14.401 -10.485 1.00 81.94 116 GLN A CA 1
ATOM 939 C C . GLN A 1 116 ? -11.468 13.556 -11.154 1.00 81.94 116 GLN A C 1
ATOM 941 O O . GLN A 1 116 ? -12.321 13.022 -10.450 1.00 81.94 116 GLN A O 1
ATOM 946 N N . ARG A 1 117 ? -11.421 13.362 -12.479 1.00 83.25 117 ARG A N 1
ATOM 947 C CA . ARG A 1 117 ? -12.344 12.457 -13.192 1.00 83.25 117 ARG A CA 1
ATOM 948 C C . ARG A 1 117 ? -12.210 11.015 -12.696 1.00 83.25 117 ARG A C 1
ATOM 950 O O . ARG A 1 117 ? -13.216 10.372 -12.399 1.00 83.25 117 ARG A O 1
ATOM 957 N N . VAL A 1 118 ? -10.981 10.521 -12.539 1.00 82.69 118 VAL A N 1
ATOM 958 C CA . VAL A 1 118 ? -10.718 9.172 -12.002 1.00 82.69 118 VAL A CA 1
ATOM 959 C C . VAL A 1 118 ? -11.193 9.044 -10.552 1.00 82.69 118 VAL A C 1
ATOM 961 O O . VAL A 1 118 ? -11.780 8.032 -10.178 1.00 82.69 118 VAL A O 1
ATOM 964 N N . TYR A 1 119 ? -10.978 10.067 -9.726 1.00 81.75 119 TYR A N 1
ATOM 965 C CA . TYR A 1 119 ? -11.447 10.081 -8.345 1.00 81.75 119 TYR A CA 1
ATOM 966 C C . TYR A 1 119 ? -12.972 10.080 -8.278 1.00 81.75 119 TYR A C 1
ATOM 968 O O . TYR A 1 119 ? -13.523 9.266 -7.554 1.00 81.75 119 TYR A O 1
ATOM 976 N N . MET A 1 120 ? -13.656 10.925 -9.054 1.00 83.88 120 MET A N 1
ATOM 977 C CA . MET A 1 120 ? -15.120 10.989 -9.066 1.00 83.88 120 MET A CA 1
ATOM 978 C C . MET A 1 120 ? -15.745 9.673 -9.533 1.00 83.88 120 MET A C 1
ATOM 980 O O . MET A 1 120 ? -16.638 9.172 -8.862 1.00 83.88 120 MET A O 1
ATOM 984 N N . THR A 1 121 ? -15.238 9.081 -10.619 1.00 85.62 121 THR A N 1
ATOM 985 C CA . THR A 1 121 ? -15.748 7.803 -11.159 1.00 85.62 121 THR A CA 1
ATOM 986 C C . THR A 1 121 ? -15.511 6.628 -10.214 1.00 85.62 121 THR A C 1
ATOM 988 O O . THR A 1 121 ? -16.390 5.791 -10.021 1.00 85.62 121 THR A O 1
ATOM 991 N N . ARG A 1 122 ? -14.340 6.563 -9.571 1.00 83.88 122 ARG A N 1
ATOM 992 C CA . ARG A 1 122 ? -14.060 5.516 -8.579 1.00 83.88 122 ARG A CA 1
ATOM 993 C C . ARG A 1 122 ? -14.826 5.753 -7.283 1.00 83.88 122 ARG A C 1
ATOM 995 O O . ARG A 1 122 ? -15.364 4.807 -6.723 1.00 83.88 122 ARG A O 1
ATOM 1002 N N . ALA A 1 123 ? -14.898 6.992 -6.803 1.00 83.25 123 ALA A N 1
ATOM 1003 C CA . ALA A 1 123 ? -15.619 7.333 -5.583 1.00 83.25 123 ALA A CA 1
ATOM 1004 C C . ALA A 1 123 ? -17.127 7.105 -5.731 1.00 83.25 123 ALA A C 1
ATOM 1006 O O . ALA A 1 123 ? -17.738 6.624 -4.781 1.00 83.25 123 ALA A O 1
ATOM 1007 N N . SER A 1 124 ? -17.724 7.396 -6.894 1.00 85.50 124 SER A N 1
ATOM 1008 C CA . SER A 1 124 ? -19.131 7.072 -7.156 1.00 85.50 124 SER A CA 1
ATOM 1009 C C . SER A 1 124 ? -19.348 5.564 -7.166 1.00 85.50 124 SER A C 1
ATOM 1011 O O . SER A 1 124 ? -20.200 5.088 -6.429 1.00 85.50 124 SER A O 1
ATOM 1013 N N . ALA A 1 125 ? -18.501 4.800 -7.866 1.00 86.94 125 ALA A N 1
ATOM 1014 C CA . ALA A 1 125 ? -18.587 3.340 -7.871 1.00 86.94 125 ALA A CA 1
ATOM 1015 C C . ALA A 1 125 ? -18.467 2.741 -6.457 1.00 86.94 125 ALA A C 1
ATOM 1017 O O . ALA A 1 125 ? -19.237 1.857 -6.091 1.00 86.94 125 ALA A O 1
ATOM 1018 N N . TYR A 1 126 ? -17.551 3.252 -5.625 1.00 86.38 126 TYR A N 1
ATOM 1019 C CA . TYR A 1 126 ? -17.450 2.832 -4.225 1.00 86.38 126 TYR A CA 1
ATOM 1020 C C . TYR A 1 126 ? -18.674 3.230 -3.403 1.00 86.38 126 TYR A C 1
ATOM 1022 O O . TYR A 1 126 ? -19.143 2.434 -2.597 1.00 86.38 126 TYR A O 1
ATOM 1030 N N . ARG A 1 127 ? -19.200 4.445 -3.585 1.00 89.00 127 ARG A N 1
ATOM 1031 C CA . ARG A 1 127 ? -20.415 4.887 -2.889 1.00 89.00 127 ARG A CA 1
ATOM 1032 C C . ARG A 1 127 ? -21.617 4.026 -3.260 1.00 89.00 127 ARG A C 1
ATOM 1034 O O . ARG A 1 127 ? -22.354 3.634 -2.362 1.00 89.00 127 ARG A O 1
ATOM 1041 N N . ASP A 1 128 ? -21.780 3.702 -4.535 1.00 92.94 128 ASP A N 1
ATOM 1042 C CA . ASP A 1 128 ? -22.876 2.866 -5.027 1.00 92.94 128 ASP A CA 1
ATOM 1043 C C . ASP A 1 128 ? -22.729 1.418 -4.543 1.00 92.94 128 ASP A C 1
ATOM 1045 O O . ASP A 1 128 ? -23.701 0.820 -4.080 1.00 92.94 128 ASP A O 1
ATOM 1049 N N . ALA A 1 129 ? -21.506 0.876 -4.542 1.00 92.62 129 ALA A N 1
ATOM 1050 C CA . ALA A 1 129 ? -21.218 -0.445 -3.985 1.00 92.62 129 ALA A CA 1
ATOM 1051 C C . ALA A 1 129 ? -21.488 -0.507 -2.474 1.00 92.62 129 ALA A C 1
ATOM 1053 O O . ALA A 1 129 ? -22.090 -1.465 -1.995 1.00 92.62 129 ALA A O 1
ATOM 1054 N N . LEU A 1 130 ? -21.093 0.523 -1.718 1.00 91.31 130 LEU A N 1
ATOM 1055 C CA . LEU A 1 130 ? -21.388 0.618 -0.286 1.00 91.31 130 LEU A CA 1
ATOM 1056 C C . LEU A 1 130 ? -22.888 0.735 -0.028 1.00 91.31 130 LEU A C 1
ATOM 1058 O O . LEU A 1 130 ? -23.393 0.092 0.886 1.00 91.31 130 LEU A O 1
ATOM 1062 N N . LYS A 1 131 ? -23.605 1.522 -0.834 1.00 93.56 131 LYS A N 1
ATOM 1063 C CA . LYS A 1 131 ? -25.059 1.646 -0.723 1.00 93.56 131 LYS A CA 1
ATOM 1064 C C . LYS A 1 131 ? -25.745 0.303 -0.980 1.00 93.56 131 LYS A C 1
ATOM 1066 O O . LYS A 1 131 ? -26.533 -0.130 -0.150 1.00 93.56 131 LYS A O 1
ATOM 1071 N N . SER A 1 132 ? -25.348 -0.386 -2.049 1.00 92.75 132 SER A N 1
ATOM 1072 C CA . SER A 1 132 ? -25.852 -1.721 -2.395 1.00 92.75 132 SER A CA 1
ATOM 1073 C C . SER A 1 132 ? -25.525 -2.755 -1.313 1.00 92.75 132 SER A C 1
ATOM 1075 O O . SER A 1 132 ? -26.343 -3.612 -1.003 1.00 92.75 132 SER A O 1
ATOM 1077 N N . PHE A 1 133 ? -24.342 -2.668 -0.694 1.00 94.25 133 PHE A N 1
ATOM 1078 C CA . PHE A 1 133 ? -23.962 -3.534 0.423 1.00 94.25 133 PHE A CA 1
ATOM 1079 C C . PHE A 1 133 ? -24.818 -3.281 1.669 1.00 94.25 133 PHE A C 1
ATOM 1081 O O . PHE A 1 133 ? -25.224 -4.229 2.332 1.00 94.25 133 PHE A O 1
ATOM 1088 N N . ILE A 1 134 ? -25.102 -2.016 1.989 1.00 94.00 134 ILE A N 1
ATOM 1089 C CA . ILE A 1 134 ? -25.959 -1.650 3.124 1.00 94.00 134 ILE A CA 1
ATOM 1090 C C . ILE A 1 134 ? -27.396 -2.120 2.880 1.00 94.00 134 ILE A C 1
ATOM 1092 O O . ILE A 1 134 ? -27.987 -2.715 3.777 1.00 94.00 134 ILE A O 1
ATOM 1096 N N . GLU A 1 135 ? -27.934 -1.895 1.680 1.00 92.94 135 GLU A N 1
ATOM 1097 C CA . GLU A 1 135 ? -29.270 -2.357 1.281 1.00 92.94 135 GLU A CA 1
ATOM 1098 C C . GLU A 1 135 ? -29.349 -3.894 1.346 1.00 92.94 135 GLU A C 1
ATOM 1100 O O . GLU A 1 135 ? -30.203 -4.432 2.046 1.00 92.94 135 GLU A O 1
ATOM 1105 N N . GLY A 1 136 ? -28.379 -4.608 0.763 1.00 93.38 136 GLY A N 1
ATOM 1106 C CA . GLY A 1 136 ? -28.315 -6.073 0.833 1.00 93.38 136 GLY A CA 1
ATOM 1107 C C . GLY A 1 136 ? -28.119 -6.622 2.252 1.00 93.38 136 GLY A C 1
ATOM 1108 O O . GLY A 1 136 ? -28.641 -7.684 2.587 1.00 93.38 136 GLY A O 1
ATOM 1109 N N . TYR A 1 137 ? -27.409 -5.902 3.126 1.00 91.69 137 TYR A N 1
ATOM 1110 C CA . TYR A 1 137 ? -27.304 -6.265 4.541 1.00 91.69 137 TYR A CA 1
ATOM 1111 C C . TYR A 1 137 ? -28.645 -6.094 5.266 1.00 91.69 137 TYR A C 1
ATOM 1113 O O . TYR A 1 137 ? -29.033 -6.968 6.040 1.00 91.69 137 TYR A O 1
ATOM 1121 N N . GLN A 1 138 ? -29.374 -5.007 5.000 1.00 89.75 138 GLN A N 1
ATOM 1122 C CA . GLN A 1 138 ? -30.708 -4.785 5.563 1.00 89.75 138 GLN A CA 1
ATOM 1123 C C . GLN A 1 138 ? -31.712 -5.839 5.081 1.00 89.75 138 GLN A C 1
ATOM 1125 O O . GLN A 1 138 ? -32.429 -6.404 5.906 1.00 89.75 138 GLN A O 1
ATOM 1130 N N . GLU A 1 139 ? -31.705 -6.176 3.790 1.00 89.56 139 GLU A N 1
ATOM 1131 C CA . GLU A 1 139 ? -32.517 -7.267 3.236 1.00 89.56 139 GLU A CA 1
ATOM 1132 C C . GLU A 1 139 ? -32.152 -8.621 3.859 1.00 89.56 139 GLU A C 1
ATOM 1134 O O . GLU A 1 139 ? -33.033 -9.404 4.213 1.00 89.56 139 GLU A O 1
ATOM 1139 N N . GLY A 1 140 ? -30.859 -8.891 4.062 1.00 90.38 140 GLY A N 1
ATOM 1140 C CA . GLY A 1 140 ? -30.390 -10.105 4.730 1.00 90.38 140 GLY A CA 1
ATOM 1141 C C . GLY A 1 140 ? -30.853 -10.206 6.187 1.00 90.38 140 GLY A C 1
ATOM 1142 O O . GLY A 1 140 ? -31.258 -11.280 6.632 1.00 90.38 140 GLY A O 1
ATOM 1143 N N . VAL A 1 141 ? -30.843 -9.095 6.931 1.00 86.94 141 VAL A N 1
ATOM 1144 C CA . VAL A 1 141 ? -31.372 -9.037 8.306 1.00 86.94 141 VAL A CA 1
ATOM 1145 C C . VAL A 1 141 ? -32.888 -9.245 8.317 1.00 86.94 141 VAL A C 1
ATOM 1147 O O . VAL A 1 141 ? -33.383 -10.014 9.144 1.00 86.94 141 VAL A O 1
ATOM 1150 N N . GLN A 1 142 ? -33.613 -8.632 7.379 1.00 87.06 142 GLN A N 1
ATOM 1151 C CA . GLN A 1 142 ? -35.063 -8.784 7.244 1.00 87.06 142 GLN A CA 1
ATOM 1152 C C . GLN A 1 142 ? -35.456 -10.240 6.941 1.00 87.06 142 GLN A C 1
ATOM 1154 O O . GLN A 1 142 ? -36.312 -10.794 7.626 1.00 87.06 142 GLN A O 1
ATOM 1159 N N . GLN A 1 143 ? -34.755 -10.915 6.024 1.00 84.44 143 GLN A N 1
ATOM 1160 C CA . GLN A 1 143 ? -34.988 -12.337 5.732 1.00 84.44 143 GLN A CA 1
ATOM 1161 C C . GLN A 1 143 ? -34.744 -13.252 6.942 1.00 84.44 143 GLN A C 1
ATOM 1163 O O . GLN A 1 143 ? -35.384 -14.295 7.070 1.00 84.44 143 GLN A O 1
ATOM 1168 N N . VAL A 1 144 ? -33.800 -12.912 7.827 1.00 85.56 144 VAL A N 1
ATOM 1169 C CA . VAL A 1 144 ? -33.557 -13.680 9.061 1.00 85.56 144 VAL A CA 1
ATOM 1170 C C . VAL A 1 144 ? -34.665 -13.448 10.088 1.00 85.56 144 VAL A C 1
ATOM 1172 O O . VAL A 1 144 ? -35.013 -14.385 10.807 1.00 85.56 144 VAL A O 1
ATOM 1175 N N . MET A 1 145 ? -35.219 -12.235 10.160 1.00 79.50 145 MET A N 1
ATOM 1176 C CA . MET A 1 145 ? -36.384 -11.941 10.999 1.00 79.50 145 MET A CA 1
ATOM 1177 C C . MET A 1 145 ? -37.616 -12.707 10.505 1.00 79.50 145 MET A C 1
ATOM 1179 O O . MET A 1 145 ? -38.214 -13.429 11.294 1.00 79.50 145 MET A O 1
ATOM 1183 N N . GLU A 1 146 ? -37.907 -12.670 9.202 1.00 80.81 146 GLU A N 1
ATOM 1184 C CA . GLU A 1 146 ? -39.036 -13.396 8.596 1.00 80.81 146 GLU A CA 1
ATOM 1185 C C . GLU A 1 146 ? -38.892 -14.918 8.754 1.00 80.81 146 GLU A C 1
ATOM 1187 O O . GLU A 1 146 ? -39.798 -15.581 9.248 1.00 80.81 146 GLU A O 1
ATOM 1192 N N . LYS A 1 147 ? -37.706 -15.491 8.487 1.00 79.94 147 LYS A N 1
ATOM 1193 C CA . LYS A 1 147 ? -37.462 -16.930 8.722 1.00 79.94 147 LYS A CA 1
ATOM 1194 C C . LYS A 1 147 ? -37.569 -17.335 10.196 1.00 79.94 147 LYS A C 1
ATOM 1196 O O . LYS A 1 147 ? -37.925 -18.477 10.491 1.00 79.94 147 LYS A O 1
ATOM 1201 N N . LYS A 1 148 ? -37.217 -16.450 11.135 1.00 74.19 148 LYS A N 1
ATOM 1202 C CA . LYS A 1 148 ? -37.410 -16.698 12.575 1.00 74.19 148 LYS A CA 1
ATOM 1203 C C . LYS A 1 148 ? -38.878 -16.621 12.988 1.00 74.19 148 LYS A C 1
ATOM 1205 O O . LYS A 1 148 ? -39.252 -17.323 13.924 1.00 74.19 148 LYS A O 1
ATOM 1210 N N . GLU A 1 149 ? -39.676 -15.789 12.329 1.00 65.94 149 GLU A N 1
ATOM 1211 C CA . GLU A 1 149 ? -41.122 -15.714 12.555 1.00 65.94 149 GLU A CA 1
ATOM 1212 C C . GLU A 1 149 ? -41.837 -16.947 11.979 1.00 65.94 149 GLU A C 1
ATOM 1214 O O . GLU A 1 149 ? -42.604 -17.583 12.699 1.00 65.94 149 GLU A O 1
ATOM 1219 N N . ASP A 1 150 ? -41.486 -17.394 10.768 1.00 61.62 150 ASP A N 1
ATOM 1220 C CA . ASP A 1 150 ? -42.069 -18.603 10.158 1.00 61.62 15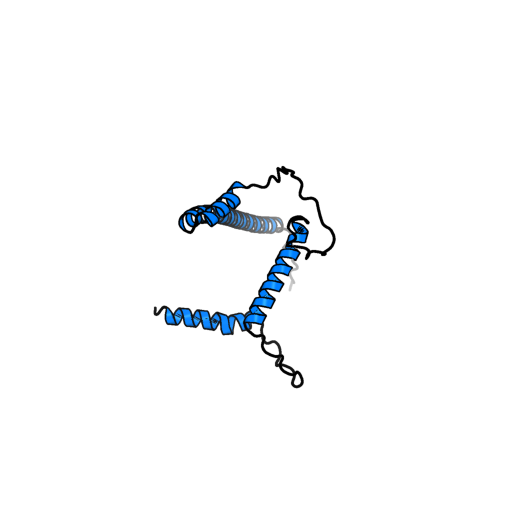0 ASP A CA 1
ATOM 1221 C C . ASP A 1 150 ? -41.692 -19.905 10.893 1.00 61.62 150 ASP A C 1
ATOM 1223 O O . ASP A 1 150 ? -42.432 -20.887 10.860 1.00 61.62 150 ASP A O 1
ATOM 1227 N N . SER A 1 151 ? -40.552 -19.935 11.593 1.00 57.66 151 SER A N 1
ATOM 1228 C CA . SER A 1 151 ? -40.107 -21.104 12.376 1.00 57.66 151 SER A CA 1
ATOM 1229 C C . SER A 1 151 ? -40.638 -21.155 13.816 1.00 57.66 151 SER A C 1
ATOM 1231 O O . SER A 1 151 ? -40.241 -22.031 14.587 1.00 57.66 151 SER A O 1
ATOM 1233 N N . LYS A 1 152 ? -41.569 -20.272 14.197 1.00 45.03 152 LYS A N 1
ATOM 1234 C CA . LYS A 1 152 ? -42.278 -20.340 15.484 1.00 45.03 152 LYS A CA 1
ATOM 1235 C C . LYS A 1 152 ? -43.784 -20.207 15.255 1.00 45.03 152 LYS A C 1
ATOM 1237 O O . LYS A 1 152 ? -44.317 -19.103 15.310 1.00 45.03 152 LYS A O 1
ATOM 1242 N N . PRO A 1 153 ? -44.501 -21.330 15.076 1.00 50.75 153 PRO A N 1
ATOM 1243 C CA . PRO A 1 153 ? -45.102 -21.914 16.274 1.00 50.75 153 PRO A CA 1
ATOM 1244 C C . PRO A 1 153 ? -45.263 -23.440 16.173 1.00 50.75 153 PRO A C 1
ATOM 1246 O O . PRO A 1 153 ? -46.286 -23.924 15.691 1.00 50.75 153 PRO A O 1
ATOM 1249 N N . GLN A 1 154 ? -44.301 -24.219 16.675 1.00 44.69 154 GLN A N 1
ATOM 1250 C CA . GLN A 1 154 ? -44.583 -25.625 16.991 1.00 44.69 154 GLN A CA 1
ATOM 1251 C C . GLN A 1 154 ? -43.659 -26.265 18.038 1.00 44.69 154 GLN A C 1
ATOM 1253 O O . GLN A 1 154 ? -43.353 -27.446 17.928 1.00 44.69 154 GLN A O 1
ATOM 1258 N N . GLU A 1 155 ? -43.229 -25.533 19.074 1.00 44.91 155 GLU A N 1
ATOM 1259 C CA . GLU A 1 155 ? -42.370 -26.149 20.105 1.00 44.91 155 GLU A CA 1
ATOM 1260 C C . GLU A 1 155 ? -42.665 -25.772 21.565 1.00 44.91 155 GLU A C 1
ATOM 1262 O O . GLU A 1 155 ? -41.843 -26.028 22.431 1.00 44.91 155 GLU A O 1
ATOM 1267 N N . ASP A 1 156 ? -43.861 -25.260 21.879 1.00 40.31 156 ASP A N 1
ATOM 1268 C CA . ASP A 1 156 ? -44.263 -25.002 23.279 1.00 40.31 156 ASP A CA 1
ATOM 1269 C C . ASP A 1 156 ? -45.576 -25.707 23.673 1.00 40.31 156 ASP A C 1
ATOM 1271 O O . ASP A 1 156 ? -46.347 -25.226 24.505 1.00 40.31 156 ASP A O 1
ATOM 1275 N N . ALA A 1 157 ? -45.839 -26.876 23.083 1.00 42.84 157 ALA A N 1
ATOM 1276 C CA . ALA A 1 157 ? -46.935 -27.756 23.483 1.00 42.84 157 ALA A CA 1
ATOM 1277 C C . ALA A 1 157 ? -46.421 -29.123 23.954 1.00 42.84 157 ALA A C 1
ATOM 1279 O O . ALA A 1 157 ? -46.956 -30.140 23.545 1.00 42.84 157 ALA A O 1
ATOM 1280 N N . ASP A 1 158 ? -45.416 -29.155 24.831 1.00 37.28 158 ASP A N 1
ATOM 1281 C CA . ASP A 1 158 ? -45.179 -30.339 25.661 1.00 37.28 158 ASP A CA 1
ATOM 1282 C C . ASP A 1 158 ? -44.822 -29.939 27.097 1.00 37.28 158 ASP A C 1
ATOM 1284 O O . ASP A 1 158 ? -43.677 -29.761 27.512 1.00 37.28 158 ASP A O 1
ATOM 1288 N N . LEU A 1 159 ? -45.894 -29.790 27.875 1.00 34.72 159 LEU A N 1
ATOM 1289 C CA . LEU A 1 159 ? -45.896 -29.971 29.320 1.00 34.72 159 LEU A CA 1
ATOM 1290 C C . LEU A 1 159 ? -45.424 -31.400 29.642 1.00 34.72 159 LEU A C 1
ATOM 1292 O O . LEU A 1 159 ? -45.874 -32.355 29.014 1.00 34.72 159 LEU A O 1
ATOM 1296 N N . PRO A 1 160 ? -44.703 -31.587 30.756 1.00 43.19 160 PRO A N 1
ATOM 1297 C CA . PRO A 1 160 ? -45.376 -32.339 31.807 1.00 43.19 160 PRO A CA 1
ATOM 1298 C C . PRO A 1 160 ? -45.298 -31.606 33.145 1.00 43.19 160 PRO A C 1
ATOM 1300 O O . PRO A 1 160 ? -44.237 -31.396 33.735 1.00 43.19 160 PRO A O 1
ATOM 1303 N N . LYS A 1 161 ? -46.483 -31.247 33.649 1.00 47.50 161 LYS A N 1
ATOM 1304 C CA . LYS A 1 161 ? -46.711 -30.838 35.034 1.00 47.50 161 LYS A CA 1
ATOM 1305 C C . LYS A 1 161 ? -46.303 -31.996 35.946 1.00 47.50 161 LYS A C 1
ATOM 1307 O O . LYS A 1 161 ? -46.994 -33.010 35.989 1.00 47.50 161 LYS A O 1
ATOM 1312 N N . LYS A 1 162 ? -45.215 -31.835 36.701 1.00 45.19 162 LYS A N 1
ATOM 1313 C CA . LYS A 1 162 ? -44.967 -32.644 37.899 1.00 45.19 162 LYS A CA 1
ATOM 1314 C C . LYS A 1 162 ? -46.014 -32.259 38.943 1.00 45.19 162 LYS A 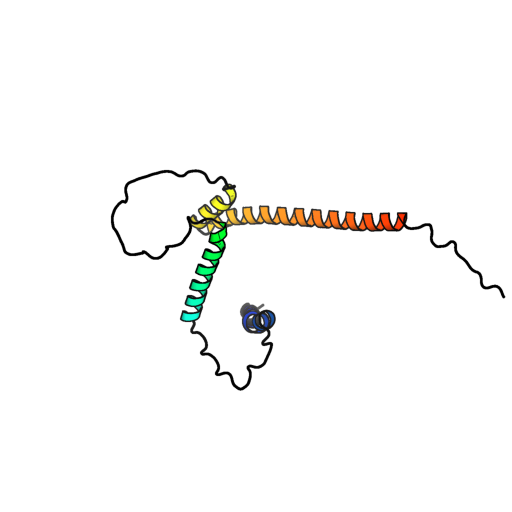C 1
ATOM 1316 O O . LYS A 1 162 ? -45.920 -31.221 39.591 1.00 45.19 162 LYS A O 1
ATOM 1321 N N . SER A 1 163 ? -47.055 -33.074 39.001 1.00 45.31 163 SER A N 1
ATOM 1322 C CA . SER A 1 163 ? -48.020 -33.165 40.085 1.00 45.31 163 SER A CA 1
ATOM 1323 C C . SER A 1 163 ? -47.335 -33.626 41.373 1.00 45.31 163 SER A C 1
ATOM 1325 O O . SER A 1 163 ? -46.587 -34.598 41.325 1.00 45.31 163 SER A O 1
ATOM 1327 N N . THR A 1 164 ? -47.644 -32.890 42.445 1.00 42.03 164 THR A N 1
ATOM 1328 C CA . THR A 1 164 ? -47.773 -33.273 43.866 1.00 42.03 164 THR A CA 1
ATOM 1329 C C . THR A 1 164 ? -46.742 -34.222 44.467 1.00 42.03 164 THR A C 1
ATOM 1331 O O . THR A 1 164 ? -46.740 -35.420 44.119 1.00 42.03 164 THR A O 1
#

Sequence (164 aa):
MKVRVVCRKIYDYIRYDLKEIAFPSSLPDPPHIKKRRKLTWDQRIWVLKRAARLYAASWVRDIGPDLRPDDYKKDGDMTDETNGEKKTTIGKEPSTLEDLAVAARGGMETLRPALQRVYMTRASAYRDALKSFIEGYQEGVQQVMEKKEDSKPQEDADLPKKST

Organism: Glycine max (NCBI:txid3847)

Radius of gyration: 31.17 Å; chains: 1; bounding box: 76×56×88 Å

pLDDT: mean 70.14, std 20.45, range [26.67, 94.25]

Foldseek 3Di:
DPVVVVVVVVVCCVVPVVCCVVPNVPDDDPPPDDPPPDQDPVRVVVVVVVVVLVVVVVVVVVVDDPPNPDPDDPPDDDDDPDDDDDDDDDDDPPVLVVQCVVLVVVPDPSNVVSVVVVCVVVVVVVVVVVVVVVVVVVVVVVVVVVVVVVPDDDDPPDDDDPDD

Secondary structure (DSSP, 8-state):
--HHHHHHHHHHIIIIIHHHHHS---SPPPTTPPPPPPPPHHHHHHHHHHHHHHHHHHHHHHH-GGG---------------------------HHHHHHHHHHHTHHHHHHHHHHHHHHHHHHHHHHHHHHHHHHHHHHHHHHHHHHHHT-SSSS--------